Protein AF-A0A1J0VNB6-F1 (afdb_monomer_lite)

pLDDT: mean 74.19, std 15.82, range [36.97, 95.81]

Foldseek 3Di:
DQQVQLVVLVVQLVVLVVCVVVVHPCSVVSNVVSVVSNVVSVSVCLVVQLQVQCVQQVADPPPPDDLVPDDPSNNVSSVVSNVLSRLDDPDDPPPDVPPGDPSSVVVVVVSNCVSPPDPPPDD

Radius of gyration: 18.4 Å; chains: 1; bounding box: 45×52×45 Å

Structure (mmCIF, N/CA/C/O backbone):
data_AF-A0A1J0VNB6-F1
#
_entry.id   AF-A0A1J0VNB6-F1
#
loop_
_atom_site.group_PDB
_atom_site.id
_atom_site.type_symbol
_atom_site.label_atom_id
_atom_site.label_alt_id
_atom_site.label_comp_id
_atom_site.label_asym_id
_atom_site.label_entity_id
_atom_site.label_seq_id
_atom_site.pdbx_PDB_ins_code
_atom_site.Cartn_x
_atom_site.Cartn_y
_atom_site.Cartn_z
_atom_site.occupancy
_atom_site.B_iso_or_equiv
_atom_site.auth_seq_id
_atom_site.auth_comp_id
_atom_site.auth_asym_id
_atom_site.auth_atom_id
_atom_site.pdbx_PDB_model_num
ATOM 1 N N . MET A 1 1 ? 9.203 5.735 3.644 1.00 53.44 1 MET A N 1
ATOM 2 C CA . MET A 1 1 ? 8.553 5.083 4.795 1.00 53.44 1 MET A CA 1
ATOM 3 C C . MET A 1 1 ? 7.029 4.923 4.623 1.00 53.44 1 MET A C 1
ATOM 5 O O . MET A 1 1 ? 6.415 4.225 5.422 1.00 53.44 1 MET A O 1
ATOM 9 N N . HIS A 1 2 ? 6.398 5.471 3.570 1.00 68.81 2 HIS A N 1
ATOM 10 C CA . HIS A 1 2 ? 4.930 5.581 3.492 1.00 68.81 2 HIS A CA 1
ATOM 11 C C . HIS A 1 2 ? 4.139 4.351 3.003 1.00 68.81 2 HIS A C 1
ATOM 13 O O . HIS A 1 2 ? 3.035 4.133 3.491 1.00 68.81 2 HIS A O 1
ATOM 19 N N . LEU A 1 3 ? 4.658 3.501 2.104 1.00 74.31 3 LEU A N 1
ATOM 20 C CA . LEU A 1 3 ? 3.858 2.394 1.535 1.00 74.31 3 LEU A CA 1
ATOM 21 C C . LEU A 1 3 ? 3.496 1.304 2.563 1.00 74.31 3 LEU A C 1
ATOM 23 O O . LEU A 1 3 ? 2.372 0.807 2.588 1.00 74.31 3 LEU A O 1
ATOM 27 N N . ALA A 1 4 ? 4.446 0.926 3.423 1.00 79.25 4 ALA A N 1
ATOM 28 C CA . ALA A 1 4 ? 4.199 -0.055 4.479 1.00 79.25 4 ALA A CA 1
ATOM 29 C C . ALA A 1 4 ? 3.199 0.475 5.518 1.00 79.25 4 ALA A C 1
ATOM 31 O O . ALA A 1 4 ? 2.330 -0.275 5.961 1.00 79.25 4 ALA A O 1
ATOM 32 N N . ALA A 1 5 ? 3.293 1.767 5.850 1.00 80.81 5 ALA A N 1
ATOM 33 C CA . ALA A 1 5 ? 2.361 2.447 6.742 1.00 80.81 5 ALA A CA 1
ATOM 34 C C . ALA A 1 5 ? 0.955 2.538 6.130 1.00 80.81 5 ALA A C 1
ATOM 36 O O . ALA A 1 5 ? -0.009 2.178 6.795 1.00 80.81 5 ALA A O 1
ATOM 37 N N . ALA A 1 6 ? 0.838 2.907 4.850 1.00 83.75 6 ALA A N 1
ATOM 38 C CA . ALA A 1 6 ? -0.434 2.930 4.126 1.00 83.75 6 ALA A CA 1
ATOM 39 C C . ALA A 1 6 ? -1.110 1.550 4.124 1.00 83.75 6 ALA A C 1
ATOM 41 O O . ALA A 1 6 ? -2.262 1.412 4.526 1.00 83.75 6 ALA A O 1
ATOM 42 N N . ARG A 1 7 ? -0.369 0.490 3.775 1.00 84.50 7 ARG A N 1
ATOM 43 C CA . ARG A 1 7 ? -0.901 -0.883 3.817 1.00 84.50 7 ARG A CA 1
ATOM 44 C C . ARG A 1 7 ? -1.284 -1.329 5.228 1.00 84.50 7 ARG A C 1
ATOM 46 O O . ARG A 1 7 ? -2.224 -2.100 5.384 1.00 84.50 7 ARG A O 1
ATOM 53 N N . ALA A 1 8 ? -0.545 -0.898 6.249 1.00 87.56 8 ALA A N 1
ATOM 54 C CA . ALA A 1 8 ? -0.890 -1.181 7.639 1.00 87.56 8 ALA A CA 1
ATOM 55 C C . ALA A 1 8 ? -2.161 -0.442 8.079 1.00 87.56 8 ALA A C 1
ATOM 57 O O . ALA A 1 8 ? -2.977 -1.037 8.775 1.00 87.56 8 ALA A O 1
ATOM 58 N N . ALA A 1 9 ? -2.356 0.802 7.633 1.00 89.06 9 ALA A N 1
ATOM 59 C CA . ALA A 1 9 ? -3.562 1.576 7.906 1.00 89.06 9 ALA A CA 1
ATOM 60 C C . ALA A 1 9 ? -4.809 0.924 7.291 1.00 89.06 9 ALA A C 1
ATOM 62 O O . ALA A 1 9 ? -5.807 0.776 7.988 1.00 89.06 9 ALA A O 1
ATOM 63 N N . VAL A 1 10 ? -4.725 0.434 6.044 1.00 89.19 10 VAL A N 1
ATOM 64 C CA . VAL A 1 10 ? -5.824 -0.326 5.414 1.00 89.19 10 VAL A CA 1
ATOM 65 C C . VAL A 1 10 ? -6.169 -1.573 6.229 1.00 89.19 10 VAL A C 1
ATOM 67 O O . VAL A 1 10 ? -7.326 -1.759 6.587 1.00 89.19 10 VAL A O 1
ATOM 70 N N . ARG A 1 11 ? -5.172 -2.385 6.614 1.00 91.88 11 ARG A N 1
ATOM 71 C CA . ARG A 1 11 ? -5.427 -3.578 7.443 1.00 91.88 11 ARG A CA 1
ATOM 72 C C . ARG A 1 11 ? -6.067 -3.235 8.786 1.00 91.88 11 ARG A C 1
ATOM 74 O O . ARG A 1 11 ? -6.979 -3.929 9.217 1.00 91.88 11 ARG A O 1
ATOM 81 N N . ARG A 1 12 ? -5.607 -2.166 9.443 1.00 92.00 12 ARG A N 1
ATOM 82 C CA . ARG A 1 12 ? -6.175 -1.719 10.721 1.00 92.00 12 ARG A CA 1
ATOM 83 C C . ARG A 1 12 ? -7.631 -1.276 10.561 1.00 92.00 12 ARG A C 1
ATOM 85 O O . ARG A 1 12 ? -8.438 -1.558 11.440 1.00 92.00 12 ARG A O 1
ATOM 92 N N . LEU A 1 13 ? -7.969 -0.627 9.448 1.00 92.88 13 LEU A N 1
ATOM 93 C CA . LEU A 1 13 ? -9.346 -0.252 9.130 1.00 92.88 13 LEU A CA 1
ATOM 94 C C . LEU A 1 13 ? -10.228 -1.486 8.898 1.00 92.88 13 LEU A C 1
ATOM 96 O O . LEU A 1 13 ? -11.335 -1.539 9.431 1.00 92.88 13 LEU A O 1
ATOM 100 N N . ASP A 1 14 ? -9.738 -2.494 8.173 1.00 94.31 14 ASP A N 1
ATOM 101 C CA . ASP A 1 14 ? -10.464 -3.755 7.958 1.00 94.31 14 ASP A CA 1
ATOM 102 C C . ASP A 1 14 ? -10.736 -4.481 9.289 1.00 94.31 14 ASP A C 1
ATOM 104 O O . ASP A 1 14 ? -11.860 -4.910 9.564 1.00 94.31 14 ASP A O 1
ATOM 108 N N . GLU A 1 15 ? -9.723 -4.570 10.157 1.00 93.25 15 GLU A N 1
ATOM 109 C CA . GLU A 1 15 ? -9.836 -5.165 11.494 1.00 93.25 15 GLU A CA 1
ATOM 110 C C . GLU A 1 15 ? -10.831 -4.408 12.384 1.00 93.25 15 GLU A C 1
ATOM 112 O O . GLU A 1 15 ? -11.665 -5.030 13.050 1.00 93.25 15 GLU A O 1
ATOM 117 N N . ALA A 1 16 ? -10.774 -3.073 12.383 1.00 93.88 16 ALA A N 1
ATOM 118 C CA . ALA A 1 16 ? -11.688 -2.233 13.151 1.00 93.88 16 ALA A CA 1
ATOM 119 C C . ALA A 1 16 ? -13.128 -2.320 12.623 1.00 93.88 16 ALA A C 1
ATOM 121 O O . ALA A 1 16 ? -14.074 -2.383 13.406 1.00 93.88 16 ALA A O 1
ATOM 122 N N . THR A 1 17 ? -13.301 -2.422 11.303 1.00 95.12 17 THR A N 1
ATOM 123 C CA . THR A 1 17 ? -14.608 -2.648 10.667 1.00 95.12 17 THR A CA 1
ATOM 124 C C . THR A 1 17 ? -15.217 -3.973 11.123 1.00 95.12 17 THR A C 1
ATOM 126 O O . THR A 1 17 ? -16.392 -4.021 11.488 1.00 95.12 17 THR A O 1
ATOM 129 N N . ALA A 1 18 ? -14.420 -5.047 11.161 1.00 95.12 18 ALA A N 1
ATOM 130 C CA . ALA A 1 18 ? -14.870 -6.341 11.669 1.00 95.12 18 ALA A CA 1
ATOM 131 C C . ALA A 1 18 ? -15.239 -6.272 13.162 1.00 95.12 18 ALA A C 1
ATOM 133 O O . ALA A 1 18 ? -16.286 -6.772 13.565 1.00 95.12 18 ALA A O 1
ATOM 134 N N . ALA A 1 19 ? -14.428 -5.597 13.982 1.00 93.19 19 ALA A N 1
ATOM 135 C CA . ALA A 1 19 ? -14.718 -5.407 15.403 1.00 93.19 19 ALA A CA 1
ATOM 136 C C . ALA A 1 19 ? -16.007 -4.605 15.652 1.00 93.19 19 ALA A C 1
ATOM 138 O O . ALA A 1 19 ? -16.746 -4.910 16.593 1.00 93.19 19 ALA A O 1
ATOM 139 N N . LEU A 1 20 ? -16.287 -3.610 14.805 1.00 94.06 20 LEU A N 1
ATOM 140 C CA . LEU A 1 20 ? -17.507 -2.809 14.859 1.00 94.06 20 LEU A CA 1
ATOM 141 C C . LEU A 1 20 ? -18.734 -3.645 14.479 1.00 94.06 20 LEU A C 1
ATOM 143 O O . LEU A 1 20 ? -19.757 -3.569 15.157 1.00 94.06 20 LEU A O 1
ATOM 147 N N . ALA A 1 21 ? -18.615 -4.488 13.448 1.00 95.25 21 ALA A N 1
ATOM 148 C CA . ALA A 1 21 ? -19.664 -5.429 13.051 1.00 95.25 21 ALA A CA 1
ATOM 149 C C . ALA A 1 21 ? -19.971 -6.465 14.148 1.00 95.25 21 ALA A C 1
ATOM 151 O O . ALA A 1 21 ? -21.132 -6.812 14.360 1.00 95.25 21 ALA A O 1
ATOM 152 N N . ASP A 1 22 ? -18.947 -6.899 14.887 1.00 95.50 22 ASP A N 1
ATOM 153 C CA . ASP A 1 22 ? -19.079 -7.789 16.047 1.00 95.50 22 ASP A CA 1
ATOM 154 C C . ASP A 1 22 ? -19.662 -7.082 17.292 1.00 95.50 22 ASP A C 1
ATOM 156 O O . ASP A 1 22 ? -19.914 -7.731 18.310 1.00 95.50 22 ASP A O 1
ATOM 160 N N . GLY A 1 23 ? -19.847 -5.756 17.256 1.00 93.62 23 GLY A N 1
ATOM 161 C CA . GLY A 1 23 ? -20.346 -4.968 18.384 1.00 93.62 23 GLY A CA 1
ATOM 162 C C . GLY A 1 23 ? -19.379 -4.902 19.570 1.00 93.62 23 GLY A C 1
ATOM 163 O O . GLY A 1 23 ? -19.818 -4.791 20.718 1.00 93.62 23 GLY A O 1
ATOM 164 N N . ARG A 1 24 ? -18.064 -5.009 19.331 1.00 93.88 24 ARG A N 1
ATOM 165 C CA . ARG A 1 24 ? -17.075 -4.963 20.417 1.00 93.88 24 ARG A CA 1
ATOM 166 C C . ARG A 1 24 ? -17.050 -3.572 21.070 1.00 93.88 24 ARG A C 1
ATOM 168 O O . ARG A 1 24 ? -17.065 -2.567 20.359 1.00 93.88 24 ARG A O 1
ATOM 175 N N . PRO A 1 25 ? -16.953 -3.485 22.409 1.00 92.94 25 PRO A N 1
ATOM 176 C CA . PRO A 1 25 ? -16.794 -2.203 23.091 1.00 92.94 25 PRO A CA 1
ATOM 177 C C . PRO A 1 25 ? -15.547 -1.452 22.602 1.00 92.94 25 PRO A C 1
ATOM 179 O O . PRO A 1 25 ? -14.462 -2.029 22.582 1.00 92.94 25 PRO A O 1
ATOM 182 N N . GLY A 1 26 ? -15.704 -0.177 22.231 1.00 92.06 26 GLY A N 1
ATOM 183 C CA . GLY A 1 26 ? -14.618 0.685 21.742 1.00 92.06 26 GLY A CA 1
ATOM 184 C C . GLY A 1 26 ? -14.281 0.542 20.253 1.00 92.06 26 GLY A C 1
ATOM 185 O O . GLY A 1 26 ? -13.416 1.262 19.758 1.00 92.06 26 GLY A O 1
ATOM 186 N N . ALA A 1 27 ? -14.962 -0.349 19.521 1.00 93.06 27 ALA A N 1
ATOM 187 C CA . ALA A 1 27 ? -14.709 -0.554 18.095 1.00 93.06 27 ALA A CA 1
ATOM 188 C C . ALA A 1 27 ? -15.094 0.649 17.216 1.00 93.06 27 ALA A C 1
ATOM 190 O O . ALA A 1 27 ? -14.563 0.810 16.122 1.00 93.06 27 ALA A O 1
ATOM 191 N N . ASP A 1 28 ? -16.007 1.492 17.688 1.00 93.75 28 ASP A N 1
ATOM 192 C CA . ASP A 1 28 ? -16.381 2.761 17.068 1.00 93.75 28 ASP A CA 1
ATOM 193 C C . ASP A 1 28 ? -15.211 3.751 17.054 1.00 93.75 28 ASP A C 1
ATOM 195 O O . ASP A 1 28 ? -14.901 4.325 16.007 1.00 93.75 28 ASP A O 1
ATOM 199 N N . GLN A 1 29 ? -14.515 3.888 18.185 1.00 93.69 29 GLN A N 1
ATOM 200 C CA . GLN A 1 29 ? -13.324 4.728 18.273 1.00 93.69 29 GLN A CA 1
ATOM 201 C C . GLN A 1 29 ? -12.167 4.139 17.459 1.00 93.69 29 GLN A C 1
ATOM 203 O O . GLN A 1 29 ? -11.550 4.858 16.678 1.00 93.69 29 GLN A O 1
ATOM 208 N N . ASP A 1 30 ? -11.918 2.830 17.575 1.00 91.31 30 ASP A N 1
ATOM 209 C CA . ASP A 1 30 ? -10.868 2.155 16.800 1.00 91.31 30 ASP A CA 1
ATOM 210 C C . ASP A 1 30 ? -11.089 2.297 15.285 1.00 91.31 30 ASP A C 1
ATOM 212 O O . ASP A 1 30 ? -10.129 2.489 14.534 1.00 91.31 30 ASP A O 1
ATOM 216 N N . TYR A 1 31 ? -12.345 2.223 14.830 1.00 93.75 31 TYR A N 1
ATOM 217 C CA . TYR A 1 31 ? -12.710 2.440 13.431 1.00 93.75 31 TYR A CA 1
ATOM 218 C C . TYR A 1 31 ? -12.456 3.885 13.002 1.00 93.75 31 TYR A C 1
ATOM 220 O O . TYR A 1 31 ? -11.858 4.100 11.947 1.00 93.75 31 TYR A O 1
ATOM 228 N N . SER A 1 32 ? -12.862 4.865 13.817 1.00 95.81 32 SER A N 1
ATOM 229 C CA . SER A 1 32 ? -12.615 6.283 13.534 1.00 95.81 32 SER A CA 1
ATOM 230 C C . SER A 1 32 ? -11.117 6.574 13.415 1.00 95.81 32 SER A C 1
ATOM 232 O O . SER A 1 32 ? -10.678 7.123 12.407 1.00 95.81 32 SER A O 1
ATOM 234 N N . ASP A 1 33 ? -10.318 6.125 14.384 1.00 94.75 33 ASP A N 1
ATOM 235 C CA . ASP A 1 33 ? -8.870 6.349 14.403 1.00 94.75 33 ASP A CA 1
ATOM 236 C C . ASP A 1 33 ? -8.177 5.679 13.203 1.00 94.75 33 ASP A C 1
ATOM 238 O O . ASP A 1 33 ? -7.254 6.235 12.597 1.00 94.75 33 ASP A O 1
ATOM 242 N N . ALA A 1 34 ? -8.613 4.469 12.836 1.00 92.19 34 ALA A N 1
ATOM 243 C CA . ALA A 1 34 ? -8.084 3.758 11.677 1.00 92.19 34 ALA A CA 1
ATOM 244 C C . ALA A 1 34 ? -8.458 4.444 10.355 1.00 92.19 34 ALA A C 1
ATOM 246 O O . ALA A 1 34 ? -7.631 4.504 9.439 1.00 92.19 34 ALA A O 1
ATOM 247 N N . LEU A 1 35 ? -9.680 4.974 10.259 1.00 92.00 35 LEU A N 1
ATOM 248 C CA . LEU A 1 35 ? -10.158 5.701 9.090 1.00 92.00 35 LEU A CA 1
ATOM 249 C C . LEU A 1 35 ? -9.380 7.006 8.898 1.00 92.00 35 LEU A C 1
ATOM 251 O O . LEU A 1 35 ? -8.912 7.269 7.789 1.00 92.00 35 LEU A O 1
ATOM 255 N N . ASP A 1 36 ? -9.184 7.775 9.968 1.00 92.69 36 ASP A N 1
ATOM 256 C CA . ASP A 1 36 ? -8.423 9.028 9.942 1.00 92.69 36 ASP A CA 1
ATOM 257 C C . ASP A 1 36 ? -6.972 8.787 9.509 1.00 92.69 36 ASP A C 1
ATOM 259 O O . ASP A 1 36 ? -6.436 9.501 8.657 1.00 92.69 36 ASP A O 1
ATOM 263 N N . LEU A 1 37 ? -6.342 7.726 10.022 1.00 87.88 37 LEU A N 1
ATOM 264 C CA . LEU A 1 37 ? -4.991 7.343 9.615 1.00 87.88 37 LEU A CA 1
ATOM 265 C C . LEU A 1 37 ? -4.925 6.918 8.138 1.00 87.88 37 LEU A C 1
ATOM 267 O O . LEU A 1 37 ? -3.973 7.270 7.438 1.00 87.88 37 LEU A O 1
ATOM 271 N N . ALA A 1 38 ? -5.914 6.162 7.652 1.00 87.94 38 ALA A N 1
ATOM 272 C CA . ALA A 1 38 ? -5.973 5.746 6.253 1.00 87.94 38 ALA A CA 1
ATOM 273 C C . ALA A 1 38 ? -6.158 6.944 5.303 1.00 87.94 38 ALA A C 1
ATOM 275 O O . ALA A 1 38 ? -5.523 6.974 4.245 1.00 87.94 38 ALA A O 1
ATOM 276 N N . GLN A 1 39 ? -6.950 7.948 5.702 1.00 86.94 39 GLN A N 1
ATOM 277 C CA . GLN A 1 39 ? -7.096 9.218 4.978 1.00 86.94 39 GLN A CA 1
ATOM 278 C C . GLN A 1 39 ? -5.805 10.024 4.967 1.00 86.94 39 GLN A C 1
ATOM 280 O O . GLN A 1 39 ? -5.346 10.414 3.898 1.00 86.94 39 GLN A O 1
ATOM 285 N N . LEU A 1 40 ? -5.174 10.213 6.127 1.00 86.44 40 LEU A N 1
ATOM 286 C CA . LEU A 1 40 ? -3.928 10.974 6.237 1.00 86.44 40 LEU A CA 1
ATOM 287 C C . LEU A 1 40 ? -2.808 10.417 5.341 1.00 86.44 40 LEU A C 1
ATOM 289 O O . LEU A 1 40 ? -1.948 11.163 4.880 1.00 86.44 40 LEU A O 1
ATOM 293 N N . LEU A 1 41 ? -2.796 9.103 5.113 1.00 84.25 41 LEU A N 1
ATOM 294 C CA . LEU A 1 41 ? -1.775 8.422 4.316 1.00 84.25 41 LEU A CA 1
ATOM 295 C C . LEU A 1 41 ? -2.147 8.245 2.834 1.00 84.25 41 LEU A C 1
ATOM 297 O O . LEU A 1 41 ? -1.354 7.652 2.088 1.00 84.25 41 LEU A O 1
ATOM 301 N N . ASP A 1 42 ? -3.332 8.703 2.412 1.00 84.75 42 ASP A N 1
ATOM 302 C CA . ASP A 1 42 ? -3.932 8.379 1.111 1.00 84.75 42 ASP A CA 1
ATOM 303 C C . ASP A 1 42 ? -3.792 6.878 0.808 1.00 84.75 42 ASP A C 1
ATOM 305 O O . ASP A 1 42 ? -3.255 6.447 -0.225 1.00 84.75 42 ASP A O 1
ATOM 309 N N . ALA A 1 43 ? -4.179 6.058 1.788 1.00 84.44 43 ALA A N 1
ATOM 310 C CA . ALA A 1 43 ? -3.772 4.663 1.838 1.00 84.44 43 ALA A CA 1
ATOM 311 C C . ALA A 1 43 ? -4.346 3.836 0.675 1.00 84.44 43 ALA A C 1
ATOM 313 O O . ALA A 1 43 ? -3.661 2.957 0.150 1.00 84.44 43 ALA A O 1
ATOM 314 N N . TRP A 1 44 ? -5.551 4.178 0.210 1.00 80.75 44 TRP A N 1
ATOM 315 C CA . TRP A 1 44 ? -6.204 3.544 -0.943 1.00 80.75 44 TRP A CA 1
ATOM 316 C C . TRP A 1 44 ? -5.504 3.834 -2.277 1.00 80.75 44 TRP A C 1
ATOM 318 O O . TRP A 1 44 ? -5.585 3.025 -3.198 1.00 80.75 44 TRP A O 1
ATOM 328 N N . ASP A 1 45 ? -4.779 4.952 -2.385 1.00 82.06 45 ASP A N 1
ATOM 329 C CA . ASP A 1 45 ? -4.041 5.313 -3.601 1.00 82.06 45 ASP A CA 1
ATOM 330 C C . ASP A 1 45 ? -2.604 4.765 -3.595 1.00 82.06 45 ASP A C 1
ATOM 332 O O . ASP A 1 45 ? -1.871 4.862 -4.578 1.00 82.06 45 ASP A O 1
ATOM 336 N N . ALA A 1 46 ? -2.152 4.178 -2.483 1.00 79.00 46 ALA A N 1
ATOM 337 C CA . ALA A 1 46 ? -0.778 3.705 -2.338 1.00 79.00 46 ALA A CA 1
ATOM 338 C C . ALA A 1 46 ? -0.410 2.623 -3.367 1.00 79.00 46 ALA A C 1
ATOM 340 O O . ALA A 1 46 ? 0.646 2.706 -3.994 1.00 79.00 46 ALA A O 1
ATOM 341 N N . ASP A 1 47 ? -1.285 1.642 -3.595 1.00 77.19 47 ASP A N 1
ATOM 342 C CA . ASP A 1 47 ? -1.025 0.594 -4.587 1.00 77.19 47 ASP A CA 1
ATOM 343 C C . ASP A 1 47 ? -1.104 1.116 -6.025 1.00 77.19 47 ASP A C 1
ATOM 345 O O . ASP A 1 47 ? -0.259 0.748 -6.842 1.00 77.19 47 ASP A O 1
ATOM 349 N N . ARG A 1 48 ? -2.029 2.041 -6.310 1.00 80.25 48 ARG A N 1
ATOM 350 C CA . ARG A 1 48 ? -2.134 2.697 -7.618 1.00 80.25 48 ARG A CA 1
ATOM 351 C C . ARG A 1 48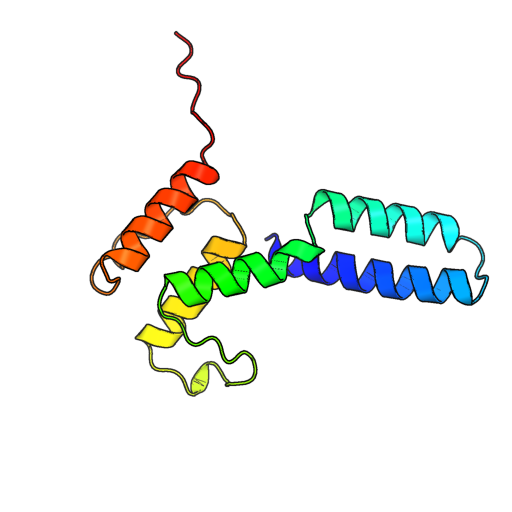 ? -0.884 3.518 -7.940 1.00 80.25 48 ARG A C 1
ATOM 353 O O . ARG A 1 48 ? -0.391 3.466 -9.065 1.00 80.25 48 ARG A O 1
ATOM 360 N N . ARG A 1 49 ? -0.325 4.236 -6.960 1.00 78.75 49 ARG A N 1
ATOM 361 C CA . ARG A 1 49 ? 0.951 4.962 -7.105 1.00 78.75 49 ARG A CA 1
ATOM 362 C C . ARG A 1 49 ? 2.106 4.027 -7.459 1.00 78.75 49 ARG A C 1
ATOM 364 O O . ARG A 1 49 ? 2.941 4.390 -8.285 1.00 78.75 49 ARG A O 1
ATOM 371 N N . VAL A 1 50 ? 2.141 2.833 -6.863 1.00 79.00 50 VAL A N 1
ATOM 372 C CA . VAL A 1 50 ? 3.134 1.799 -7.193 1.00 79.00 50 VAL A CA 1
ATOM 373 C C . VAL A 1 50 ? 2.955 1.311 -8.626 1.00 79.00 50 VAL A C 1
ATOM 375 O O . VAL A 1 50 ? 3.942 1.250 -9.352 1.00 79.00 50 VAL A O 1
ATOM 378 N N . ASP A 1 51 ? 1.728 1.023 -9.059 1.00 80.19 51 ASP A N 1
ATOM 379 C CA . ASP A 1 51 ? 1.472 0.544 -10.424 1.00 80.19 51 ASP A CA 1
ATOM 380 C C . ASP A 1 51 ? 1.855 1.583 -11.480 1.00 80.19 51 ASP A C 1
ATOM 382 O O . ASP A 1 51 ? 2.544 1.252 -12.443 1.00 80.19 51 ASP A O 1
ATOM 386 N N . ILE A 1 52 ? 1.503 2.853 -11.259 1.00 81.69 52 ILE A N 1
ATOM 387 C CA . ILE A 1 52 ? 1.900 3.959 -12.141 1.00 81.69 52 ILE A CA 1
ATOM 388 C C . ILE A 1 52 ? 3.430 4.070 -12.216 1.00 81.69 52 ILE A C 1
ATOM 390 O O . ILE A 1 52 ? 3.981 4.262 -13.297 1.00 81.69 52 ILE A O 1
ATOM 394 N N . ALA A 1 53 ? 4.133 3.939 -11.087 1.00 79.31 53 ALA A N 1
ATOM 395 C CA . ALA A 1 53 ? 5.591 4.018 -11.061 1.00 79.31 53 ALA A CA 1
ATOM 396 C C . ALA A 1 53 ? 6.268 2.802 -11.721 1.00 79.31 53 ALA A C 1
ATOM 398 O O . ALA A 1 53 ? 7.316 2.954 -12.346 1.00 79.31 53 ALA A O 1
ATOM 399 N N . LEU A 1 54 ? 5.689 1.604 -11.594 1.00 80.88 54 LEU A N 1
ATOM 400 C CA . LEU A 1 54 ? 6.186 0.397 -12.258 1.00 80.88 54 LEU A CA 1
ATOM 401 C C . LEU A 1 54 ? 6.027 0.504 -13.777 1.00 80.88 54 LEU A C 1
ATOM 403 O O . LEU A 1 54 ? 6.992 0.253 -14.499 1.00 80.88 54 LEU A O 1
ATOM 407 N N . ASP A 1 55 ? 4.847 0.918 -14.242 1.00 79.88 55 ASP A N 1
ATOM 408 C CA . ASP A 1 55 ? 4.552 1.108 -15.665 1.00 79.88 55 ASP A CA 1
ATOM 409 C C . ASP A 1 55 ? 5.465 2.177 -16.281 1.00 79.88 55 ASP A C 1
ATOM 411 O O . ASP A 1 55 ? 6.158 1.927 -17.268 1.00 79.88 55 ASP A O 1
ATOM 415 N N . ALA A 1 56 ? 5.587 3.332 -15.622 1.00 76.56 56 ALA A N 1
ATOM 416 C CA . ALA A 1 56 ? 6.406 4.434 -16.113 1.00 76.56 56 ALA A CA 1
ATOM 417 C C . ALA A 1 56 ? 7.912 4.125 -16.178 1.00 76.56 56 ALA A C 1
ATOM 419 O O . ALA A 1 56 ? 8.631 4.729 -16.972 1.00 76.56 56 ALA A O 1
ATOM 420 N N . LEU A 1 57 ? 8.407 3.193 -15.358 1.00 76.62 57 LEU A N 1
ATOM 421 C CA . LEU A 1 57 ? 9.801 2.741 -15.397 1.00 76.62 57 LEU A CA 1
ATOM 422 C C . LEU A 1 57 ? 10.018 1.516 -16.299 1.00 76.62 57 LEU A C 1
ATOM 424 O O . LEU A 1 57 ? 11.134 0.982 -16.346 1.00 76.62 57 LEU A O 1
ATOM 428 N N . GLY A 1 58 ? 8.972 1.025 -16.974 1.00 75.75 58 GLY A N 1
ATOM 429 C CA . GLY A 1 58 ? 9.021 -0.225 -17.733 1.00 75.75 58 GLY A CA 1
ATOM 430 C C . GLY A 1 58 ? 9.494 -1.391 -16.862 1.00 75.75 58 GLY A C 1
ATOM 431 O O . GLY A 1 58 ? 10.337 -2.195 -17.282 1.00 75.75 58 GLY A O 1
ATOM 432 N N . ALA A 1 59 ? 9.061 -1.406 -15.601 1.00 77.25 59 ALA A N 1
ATOM 433 C CA . ALA A 1 59 ? 9.354 -2.452 -14.639 1.00 77.25 59 ALA A CA 1
ATOM 434 C C . ALA A 1 59 ? 8.373 -3.619 -14.808 1.00 77.25 59 ALA A C 1
ATOM 436 O O . ALA A 1 59 ? 7.320 -3.504 -15.431 1.00 77.25 59 ALA A O 1
ATOM 437 N N . VAL A 1 60 ? 8.721 -4.773 -14.241 1.00 75.19 60 VAL A N 1
ATOM 438 C CA . VAL A 1 60 ? 7.800 -5.912 -14.213 1.00 75.19 60 VAL A CA 1
ATOM 439 C C . VAL A 1 60 ? 6.649 -5.588 -13.261 1.00 75.19 60 VAL A C 1
ATOM 441 O O . VAL A 1 60 ? 6.887 -5.266 -12.100 1.00 75.19 60 VAL A O 1
ATOM 444 N N . THR A 1 61 ? 5.420 -5.678 -13.764 1.00 71.19 61 THR A N 1
ATOM 445 C CA . THR A 1 61 ? 4.174 -5.422 -13.021 1.00 71.19 61 THR A CA 1
ATOM 446 C C . THR A 1 61 ? 3.617 -6.667 -12.329 1.00 71.19 61 THR A C 1
ATOM 448 O O . THR A 1 61 ? 2.727 -6.558 -11.490 1.00 71.19 61 THR A O 1
ATOM 451 N N . ASP A 1 62 ? 4.158 -7.848 -12.643 1.00 75.50 62 ASP A N 1
ATOM 452 C CA . ASP A 1 62 ? 3.832 -9.106 -11.969 1.00 75.50 62 ASP A CA 1
ATOM 453 C C . ASP A 1 62 ? 4.358 -9.090 -10.524 1.00 75.50 62 ASP A C 1
ATOM 455 O O . ASP A 1 62 ? 5.568 -9.175 -10.283 1.00 75.50 62 ASP A O 1
ATOM 459 N N . ARG A 1 63 ? 3.429 -8.944 -9.570 1.00 69.62 63 ARG A N 1
ATOM 460 C CA . ARG A 1 63 ? 3.708 -8.831 -8.131 1.00 69.62 63 ARG A CA 1
ATOM 461 C C . ARG A 1 63 ? 3.984 -10.182 -7.460 1.00 69.62 63 ARG A C 1
ATOM 463 O O . ARG A 1 63 ? 4.600 -10.191 -6.395 1.00 69.62 63 ARG A O 1
ATOM 470 N N . ASP A 1 64 ? 3.578 -11.292 -8.077 1.00 72.88 64 ASP A N 1
ATOM 471 C CA . ASP A 1 64 ? 3.760 -12.647 -7.537 1.00 72.88 64 ASP A CA 1
ATOM 472 C C . ASP A 1 64 ? 5.093 -13.264 -7.973 1.00 72.88 64 ASP A C 1
ATOM 474 O O . ASP A 1 64 ? 5.585 -14.233 -7.384 1.00 72.88 64 ASP A O 1
ATOM 478 N N . ARG A 1 65 ? 5.729 -12.679 -8.993 1.00 72.62 65 ARG A N 1
ATOM 479 C CA . ARG A 1 65 ? 7.028 -13.127 -9.477 1.00 72.62 65 ARG A CA 1
ATOM 480 C C . ARG A 1 65 ? 8.139 -12.821 -8.461 1.00 72.62 65 ARG A C 1
ATOM 482 O O . ARG A 1 65 ? 8.399 -11.654 -8.154 1.00 72.62 65 ARG A O 1
ATOM 489 N N . PRO A 1 66 ? 8.900 -13.832 -7.997 1.00 74.31 66 PRO A N 1
ATOM 490 C CA . PRO A 1 66 ? 9.983 -13.597 -7.053 1.00 74.31 66 PRO A CA 1
ATOM 491 C C . PRO A 1 66 ? 11.053 -12.691 -7.665 1.00 74.31 66 PRO A C 1
ATOM 493 O O . PRO A 1 66 ? 11.543 -12.957 -8.767 1.00 74.31 66 PRO A O 1
ATOM 496 N N . LEU A 1 67 ? 11.488 -11.671 -6.917 1.00 69.44 67 LEU A N 1
ATOM 497 C CA . LEU A 1 67 ? 12.543 -10.743 -7.350 1.00 69.4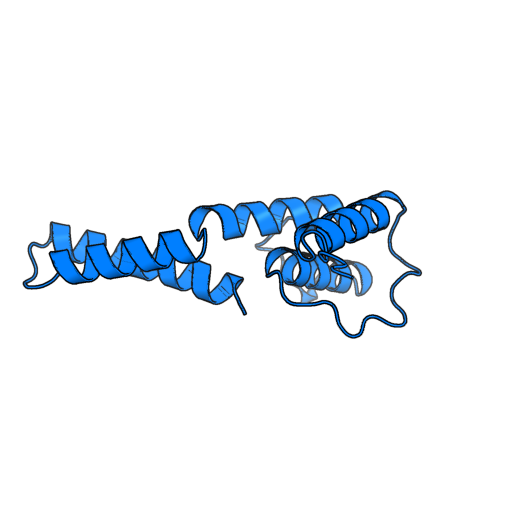4 67 LEU A CA 1
ATOM 498 C C . LEU A 1 67 ? 13.832 -11.470 -7.758 1.00 69.44 67 LEU A C 1
ATOM 500 O O . LEU A 1 67 ? 14.545 -11.010 -8.644 1.00 69.44 67 LEU A O 1
ATOM 504 N N . SER A 1 68 ? 14.130 -12.620 -7.148 1.00 72.25 68 SER A N 1
ATOM 505 C CA . SER A 1 68 ? 15.281 -13.469 -7.482 1.00 72.25 68 SER A CA 1
ATOM 506 C C . SER A 1 68 ? 15.268 -14.000 -8.922 1.00 72.25 68 SER A C 1
ATOM 508 O O . SER A 1 68 ? 16.326 -14.346 -9.439 1.00 72.25 68 SER A O 1
ATOM 510 N N . THR A 1 69 ? 14.106 -14.027 -9.581 1.00 75.25 69 THR A N 1
ATOM 511 C CA . THR A 1 69 ? 13.930 -14.481 -10.974 1.00 75.25 69 THR A CA 1
ATOM 512 C C . THR A 1 69 ? 14.016 -13.350 -12.006 1.00 75.25 69 THR A C 1
ATOM 514 O O . THR A 1 69 ? 13.846 -13.591 -13.205 1.00 75.25 69 THR A O 1
ATOM 517 N N . LEU A 1 70 ? 14.233 -12.111 -11.552 1.00 75.19 70 LEU A N 1
ATOM 518 C CA . LEU A 1 70 ? 14.339 -10.919 -12.389 1.00 75.19 70 LEU A CA 1
ATOM 519 C C . LEU A 1 70 ? 15.803 -10.579 -12.688 1.00 75.19 70 LEU A C 1
ATOM 521 O O . LEU A 1 70 ? 16.697 -10.763 -11.853 1.00 75.19 70 LEU A O 1
ATOM 525 N N . SER A 1 71 ? 16.051 -10.012 -13.871 1.00 78.69 71 SER A N 1
ATOM 526 C CA . SER A 1 71 ? 17.377 -9.492 -14.211 1.00 78.69 71 SER A CA 1
ATOM 527 C C . SER A 1 71 ? 17.793 -8.381 -13.238 1.00 78.69 71 SER A C 1
ATOM 529 O O . SER A 1 71 ? 16.963 -7.765 -12.565 1.00 78.69 71 SER A O 1
ATOM 531 N N . VAL A 1 72 ? 19.095 -8.104 -13.137 1.00 74.31 72 VAL A N 1
ATOM 532 C CA . VAL A 1 72 ? 19.606 -7.016 -12.280 1.00 74.31 72 VAL A CA 1
ATOM 533 C C . VAL A 1 72 ? 18.946 -5.674 -12.640 1.00 74.31 72 VAL A C 1
ATOM 535 O O . VAL A 1 72 ? 18.506 -4.958 -11.744 1.00 74.31 72 VAL A O 1
ATOM 538 N N . GLY A 1 73 ? 18.774 -5.384 -13.936 1.00 72.50 73 GLY A N 1
ATOM 539 C CA . GLY A 1 73 ? 18.095 -4.172 -14.408 1.00 72.50 73 GLY A CA 1
ATOM 540 C C . GLY A 1 73 ? 16.602 -4.125 -14.062 1.00 72.50 73 GLY A C 1
ATOM 541 O O . GLY A 1 73 ? 16.094 -3.079 -13.669 1.00 72.50 73 GLY A O 1
ATOM 542 N N . GLN A 1 74 ? 15.896 -5.258 -14.127 1.00 76.44 74 GLN A N 1
ATOM 543 C CA . GLN A 1 74 ? 14.483 -5.338 -13.735 1.00 76.44 74 GLN A CA 1
ATOM 544 C C . GLN A 1 74 ? 14.295 -5.157 -12.225 1.00 76.44 74 GLN A C 1
ATOM 546 O O . GLN A 1 74 ? 13.427 -4.397 -11.805 1.00 76.44 74 GLN A O 1
ATOM 551 N N . ARG A 1 75 ? 15.143 -5.791 -11.402 1.00 77.06 75 ARG A N 1
ATOM 552 C CA . ARG A 1 75 ? 15.141 -5.585 -9.943 1.00 77.06 75 ARG A CA 1
ATOM 553 C C . ARG A 1 75 ? 15.404 -4.129 -9.578 1.00 77.06 75 ARG A C 1
ATOM 555 O O . ARG A 1 75 ? 14.764 -3.605 -8.670 1.00 77.06 75 ARG A O 1
ATOM 562 N N . TYR A 1 76 ? 16.327 -3.484 -10.290 1.00 77.12 76 TYR A N 1
ATOM 563 C CA . TYR A 1 76 ? 16.634 -2.074 -10.093 1.00 77.12 76 TYR A CA 1
ATOM 564 C C . TYR A 1 76 ? 15.420 -1.181 -10.393 1.00 77.12 76 TYR A C 1
ATOM 566 O O . TYR A 1 76 ? 15.032 -0.380 -9.544 1.00 77.12 76 TYR A O 1
ATOM 574 N N . ARG A 1 77 ? 14.757 -1.383 -11.540 1.00 78.62 77 ARG A N 1
ATOM 575 C CA . ARG A 1 77 ? 13.545 -0.637 -11.925 1.00 78.62 77 ARG A CA 1
ATOM 576 C C . ARG A 1 77 ? 12.393 -0.830 -10.937 1.00 78.62 77 ARG A C 1
ATOM 578 O O . ARG A 1 77 ? 11.770 0.149 -10.549 1.00 78.62 77 ARG A O 1
ATOM 585 N N . VAL A 1 78 ? 12.158 -2.056 -10.461 1.00 78.38 78 VAL A N 1
ATOM 586 C CA . VAL A 1 78 ? 11.141 -2.329 -9.426 1.00 78.38 78 VAL A CA 1
ATOM 587 C C . VAL A 1 78 ? 11.469 -1.594 -8.124 1.00 78.38 78 VAL A C 1
ATOM 589 O O . VAL A 1 78 ? 10.594 -0.975 -7.522 1.00 78.38 78 VAL A O 1
ATOM 592 N N . ARG A 1 79 ? 12.736 -1.605 -7.689 1.00 75.94 79 ARG A N 1
ATOM 593 C CA . ARG A 1 79 ? 13.153 -0.893 -6.473 1.00 75.94 79 ARG A CA 1
ATOM 594 C C . ARG A 1 79 ? 12.971 0.619 -6.612 1.00 75.94 79 ARG A C 1
ATOM 596 O O . ARG A 1 79 ? 12.499 1.254 -5.673 1.00 75.94 79 ARG A O 1
ATOM 603 N N . LEU A 1 80 ? 13.298 1.174 -7.778 1.00 74.75 80 LEU A N 1
ATOM 604 C CA 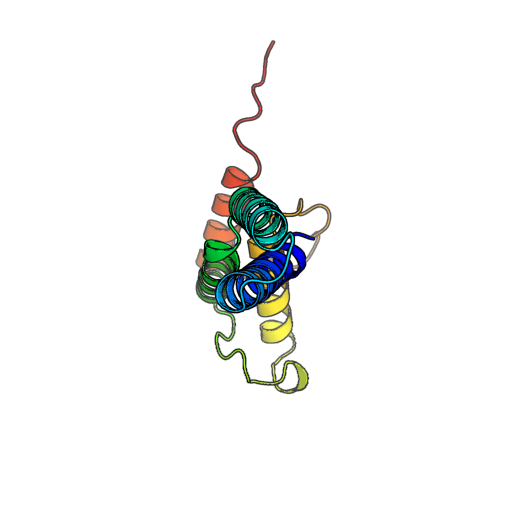. LEU A 1 80 ? 13.105 2.590 -8.082 1.00 74.75 80 LEU A CA 1
ATOM 605 C C . LEU A 1 80 ? 11.615 2.964 -8.124 1.00 74.75 80 LEU A C 1
ATOM 607 O O . LEU A 1 80 ? 11.241 3.989 -7.564 1.00 74.75 80 LEU A O 1
ATOM 611 N N . ALA A 1 81 ? 10.756 2.112 -8.691 1.00 77.56 81 ALA A N 1
ATOM 612 C CA . ALA A 1 81 ? 9.307 2.321 -8.709 1.00 77.56 81 ALA A CA 1
ATOM 613 C C . ALA A 1 81 ? 8.722 2.391 -7.295 1.00 77.56 81 ALA A C 1
ATOM 615 O O . ALA A 1 81 ? 7.948 3.291 -6.978 1.00 77.56 81 ALA A O 1
ATOM 616 N N . VAL A 1 82 ? 9.135 1.467 -6.423 1.00 74.69 82 VAL A N 1
ATOM 617 C CA . VAL A 1 82 ? 8.695 1.438 -5.022 1.00 74.69 82 VAL A CA 1
ATOM 618 C C . VAL A 1 82 ? 9.177 2.676 -4.264 1.00 74.69 82 VAL A C 1
ATOM 620 O O . VAL A 1 82 ? 8.412 3.234 -3.482 1.00 74.69 82 VAL A O 1
ATOM 623 N N . LEU A 1 83 ? 10.407 3.138 -4.514 1.00 73.94 83 LEU A N 1
ATOM 624 C CA . LEU A 1 83 ? 10.917 4.386 -3.937 1.00 73.94 83 LEU A CA 1
ATOM 625 C C . LEU A 1 83 ? 10.119 5.602 -4.431 1.00 73.94 83 LEU A C 1
ATOM 627 O O . LEU A 1 83 ? 9.713 6.430 -3.621 1.00 73.94 83 LEU A O 1
ATOM 631 N N . LEU A 1 84 ? 9.817 5.679 -5.734 1.00 71.25 84 LEU A N 1
ATOM 632 C CA . LEU A 1 84 ? 9.060 6.795 -6.319 1.00 71.25 84 LEU A CA 1
ATOM 633 C C . LEU A 1 84 ? 7.625 6.845 -5.803 1.00 71.25 84 LEU A C 1
ATOM 635 O O . LEU A 1 84 ? 7.084 7.924 -5.569 1.00 71.25 84 LEU A O 1
ATOM 639 N N . ALA A 1 85 ? 7.016 5.680 -5.605 1.00 72.12 85 ALA A N 1
ATOM 640 C CA . ALA A 1 85 ? 5.689 5.566 -5.023 1.00 72.12 85 ALA A CA 1
ATOM 641 C C . ALA A 1 85 ? 5.670 5.886 -3.518 1.00 72.12 85 ALA A C 1
ATOM 643 O O . ALA A 1 85 ? 4.647 6.345 -3.012 1.00 72.12 85 ALA A O 1
ATOM 644 N N . ALA A 1 86 ? 6.783 5.664 -2.808 1.00 67.12 86 ALA A N 1
ATOM 645 C CA . ALA A 1 86 ? 6.912 5.954 -1.380 1.00 67.12 86 ALA A CA 1
ATOM 646 C C . ALA A 1 86 ? 7.119 7.446 -1.065 1.00 67.12 86 ALA A C 1
ATOM 648 O O . ALA A 1 86 ? 6.883 7.835 0.077 1.00 67.12 86 ALA A O 1
ATOM 649 N N . GLY A 1 87 ? 7.506 8.261 -2.052 1.00 60.81 87 GLY A N 1
ATOM 650 C CA . GLY A 1 87 ? 7.536 9.723 -1.948 1.00 60.81 87 GLY A CA 1
ATOM 651 C C . GLY A 1 87 ? 8.661 10.319 -1.094 1.00 60.81 87 GLY A C 1
ATOM 652 O O . GLY A 1 87 ? 8.623 11.518 -0.850 1.00 60.81 87 GLY A O 1
ATOM 653 N N . ASP A 1 88 ? 9.640 9.529 -0.640 1.00 53.03 88 ASP A N 1
ATOM 654 C CA . ASP A 1 88 ? 10.774 10.058 0.131 1.00 53.03 88 ASP A CA 1
ATOM 655 C C . ASP A 1 88 ? 11.819 10.708 -0.789 1.00 53.03 88 ASP A C 1
ATOM 657 O O . ASP A 1 88 ? 12.090 10.213 -1.888 1.00 53.03 88 ASP A O 1
ATOM 661 N N . ASP A 1 89 ? 12.413 11.805 -0.311 1.00 48.44 89 ASP A N 1
ATOM 662 C CA . ASP A 1 89 ? 13.420 12.601 -1.008 1.00 48.44 89 ASP A CA 1
ATOM 663 C C . ASP A 1 89 ? 14.550 11.740 -1.583 1.00 48.44 89 ASP A C 1
ATOM 665 O O . ASP A 1 89 ? 15.319 11.083 -0.877 1.00 48.44 89 ASP A O 1
ATOM 669 N N . PHE A 1 90 ? 14.663 11.795 -2.908 1.00 49.81 90 PHE A N 1
ATOM 670 C CA . PHE A 1 90 ? 15.730 11.197 -3.698 1.00 49.81 90 PHE A CA 1
ATOM 671 C C . PHE A 1 90 ? 17.033 11.981 -3.511 1.00 49.81 90 PHE A C 1
ATOM 673 O O . PHE A 1 90 ? 17.514 12.647 -4.425 1.00 49.81 90 PHE A O 1
ATOM 680 N N . LEU A 1 91 ? 17.617 11.915 -2.317 1.00 42.56 91 LEU A N 1
ATOM 681 C CA . LEU A 1 91 ? 18.991 12.338 -2.084 1.00 42.56 91 LEU A CA 1
ATOM 682 C C . LEU A 1 91 ? 19.891 11.099 -2.224 1.00 42.56 91 LEU A C 1
ATOM 684 O O . LEU A 1 91 ? 19.741 10.137 -1.480 1.00 42.56 91 LEU A O 1
ATOM 688 N N . LEU A 1 92 ? 20.825 11.146 -3.177 1.00 43.34 92 LEU A N 1
ATOM 689 C CA . LEU A 1 92 ? 21.738 10.080 -3.626 1.00 43.34 92 LEU A CA 1
ATOM 690 C C . LEU A 1 92 ? 21.163 9.045 -4.607 1.00 43.34 92 LEU A C 1
ATOM 692 O O . LEU A 1 92 ? 21.001 7.865 -4.302 1.00 43.34 92 LEU A O 1
ATOM 696 N N . LEU A 1 93 ? 21.018 9.470 -5.860 1.00 44.97 93 LEU A N 1
ATOM 697 C CA . LEU A 1 93 ? 21.278 8.605 -7.010 1.00 44.97 93 LEU A CA 1
ATOM 698 C C . LEU A 1 93 ? 22.250 9.328 -7.953 1.00 44.97 93 LEU A C 1
ATOM 700 O O . LEU A 1 93 ? 21.878 9.708 -9.057 1.00 44.97 93 LEU A O 1
ATOM 704 N N . ASP A 1 94 ? 23.489 9.538 -7.503 1.00 43.88 94 ASP A N 1
ATOM 705 C CA . ASP A 1 94 ? 24.592 9.744 -8.445 1.00 43.88 94 ASP A CA 1
ATOM 706 C C . ASP A 1 94 ? 24.911 8.357 -9.034 1.00 43.88 94 ASP A C 1
ATOM 708 O O . ASP A 1 94 ? 25.184 7.417 -8.287 1.00 43.88 94 ASP A O 1
ATOM 712 N N . GLU A 1 95 ? 24.794 8.222 -10.358 1.00 42.28 95 GLU A N 1
ATOM 713 C CA . GLU A 1 95 ? 25.093 7.028 -11.178 1.00 42.28 95 GLU A CA 1
ATOM 714 C C . GLU A 1 95 ? 24.050 5.878 -11.262 1.00 42.28 95 GLU A C 1
ATOM 716 O O . GLU A 1 95 ? 24.378 4.709 -11.036 1.00 42.28 95 GLU A O 1
ATOM 721 N N . PRO A 1 96 ? 22.794 6.140 -11.689 1.00 46.62 96 PRO A N 1
ATOM 722 C CA . PRO A 1 96 ? 22.026 5.096 -12.395 1.00 46.62 96 PRO A CA 1
ATOM 723 C C . PRO A 1 96 ? 21.344 5.561 -13.693 1.00 46.62 96 PRO A C 1
ATOM 725 O O . PRO A 1 96 ? 20.615 4.797 -14.333 1.00 46.62 96 PRO A O 1
ATOM 728 N N .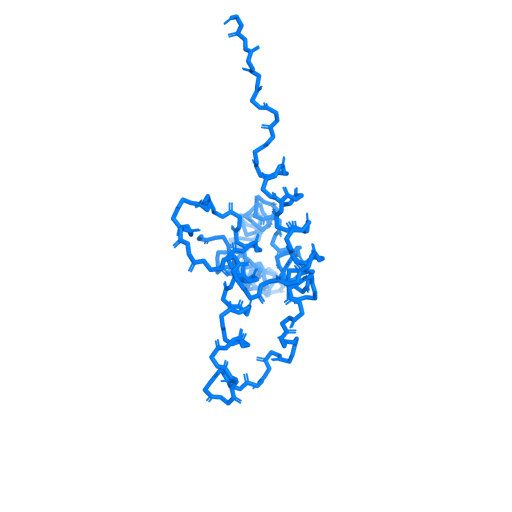 THR A 1 97 ? 21.570 6.807 -14.104 1.00 50.41 97 THR A N 1
ATOM 729 C CA . THR A 1 97 ? 20.922 7.474 -15.246 1.00 50.41 97 THR A CA 1
ATOM 730 C C . THR A 1 97 ? 21.176 6.785 -16.593 1.00 50.41 97 THR A C 1
ATOM 732 O O . THR A 1 97 ? 20.475 7.063 -17.560 1.00 50.41 97 THR A O 1
ATOM 735 N N . ASN A 1 98 ? 22.134 5.855 -16.671 1.00 49.50 98 ASN A N 1
ATOM 736 C CA . ASN A 1 98 ? 22.599 5.255 -17.924 1.00 49.50 98 ASN A CA 1
ATOM 737 C C . ASN A 1 98 ? 21.708 4.111 -18.472 1.00 49.50 98 ASN A C 1
ATOM 739 O O . ASN A 1 98 ? 21.968 3.583 -19.552 1.00 49.50 98 ASN A O 1
ATOM 743 N N . HIS A 1 99 ? 20.662 3.692 -17.742 1.00 54.97 99 HIS A N 1
ATOM 744 C CA . HIS A 1 99 ? 19.784 2.569 -18.140 1.00 54.97 99 HIS A CA 1
ATOM 745 C C . HIS A 1 99 ? 18.277 2.874 -18.098 1.00 54.97 99 HIS A C 1
ATOM 747 O O . HIS A 1 99 ? 17.449 1.963 -18.256 1.00 54.97 99 HIS A O 1
ATOM 753 N N . LEU A 1 100 ? 17.920 4.140 -17.877 1.00 55.72 100 LEU A N 1
ATOM 754 C CA . LEU A 1 100 ? 16.547 4.620 -17.977 1.00 55.72 100 LEU A CA 1
ATOM 755 C C . LEU A 1 100 ? 16.314 5.147 -19.392 1.00 55.72 100 LEU A C 1
ATOM 757 O O . LEU A 1 100 ? 17.130 5.890 -19.936 1.00 55.72 100 LEU A O 1
ATOM 761 N N . ASP A 1 101 ? 15.215 4.723 -20.003 1.00 65.12 101 ASP A N 1
ATOM 762 C CA . ASP A 1 101 ? 14.775 5.307 -21.262 1.00 65.12 101 ASP A CA 1
ATOM 763 C C . ASP A 1 101 ? 14.254 6.737 -21.034 1.00 65.12 101 ASP A C 1
ATOM 765 O O . ASP A 1 101 ? 14.056 7.206 -19.908 1.00 65.12 101 ASP A O 1
ATOM 769 N N . ARG A 1 102 ? 14.070 7.473 -22.132 1.00 65.56 102 ARG A N 1
ATOM 770 C CA . ARG A 1 102 ? 13.664 8.880 -22.079 1.00 65.56 102 ARG A CA 1
ATOM 771 C C . ARG A 1 102 ? 12.324 9.074 -21.355 1.00 65.56 102 ARG A C 1
ATOM 773 O O . ARG A 1 102 ? 12.167 10.059 -20.641 1.00 65.56 102 ARG A O 1
ATOM 780 N N . ALA A 1 103 ? 11.401 8.123 -21.499 1.00 65.69 103 ALA A N 1
ATOM 781 C CA . ALA A 1 103 ? 10.093 8.154 -20.852 1.00 65.69 103 ALA A CA 1
ATOM 782 C C . ALA A 1 103 ? 10.202 8.002 -19.325 1.00 65.69 103 ALA A C 1
ATOM 784 O O . ALA A 1 103 ? 9.593 8.780 -18.589 1.00 65.69 103 ALA A O 1
ATOM 785 N N . ALA A 1 104 ? 11.041 7.078 -18.847 1.00 63.81 104 ALA A N 1
ATOM 786 C CA . ALA A 1 104 ? 11.316 6.902 -17.425 1.00 63.81 104 ALA A CA 1
ATOM 787 C C . ALA A 1 104 ? 11.978 8.140 -16.797 1.00 63.81 104 ALA A C 1
ATOM 789 O O . ALA A 1 104 ? 11.647 8.514 -15.670 1.00 63.81 104 ALA A O 1
ATOM 790 N N . LEU A 1 105 ? 12.882 8.807 -17.525 1.00 70.56 105 LEU A N 1
ATOM 791 C CA . LEU A 1 105 ? 13.507 10.060 -17.080 1.00 70.56 105 LEU A CA 1
ATOM 792 C C . LEU A 1 105 ? 12.512 11.221 -16.997 1.00 70.56 105 LEU A C 1
ATOM 794 O O . LEU A 1 105 ? 12.524 11.973 -16.017 1.00 70.56 105 LEU A O 1
ATOM 798 N N . ASP A 1 106 ? 11.641 11.365 -17.996 1.00 70.44 106 ASP A N 1
ATOM 799 C CA . ASP A 1 106 ? 10.623 12.415 -18.010 1.00 70.44 106 ASP A CA 1
ATOM 800 C C . ASP A 1 106 ? 9.597 12.192 -16.873 1.00 70.44 106 ASP A C 1
ATOM 802 O O . ASP A 1 106 ? 9.235 13.144 -16.176 1.00 70.44 106 ASP A O 1
ATOM 806 N N . PHE A 1 107 ? 9.207 10.938 -16.597 1.00 71.06 107 PHE A N 1
ATOM 807 C CA . PHE A 1 107 ? 8.350 10.586 -15.456 1.00 71.06 107 PHE A CA 1
ATOM 808 C C . PHE A 1 107 ? 9.022 10.863 -14.107 1.00 71.06 107 PHE A C 1
ATOM 810 O O . PHE A 1 107 ? 8.417 11.495 -13.238 1.00 71.06 107 PHE A O 1
ATOM 817 N N . LEU A 1 108 ? 10.281 10.442 -13.936 1.00 67.12 108 LEU A N 1
ATOM 818 C CA . LEU A 1 108 ? 11.069 10.716 -12.732 1.00 67.12 108 LEU A CA 1
ATOM 819 C C . LEU A 1 108 ? 11.145 12.226 -12.467 1.00 67.12 108 LEU A C 1
ATOM 821 O O . LEU A 1 108 ? 10.852 12.681 -11.364 1.00 67.12 108 LEU A O 1
ATOM 825 N N . THR A 1 109 ? 11.451 13.014 -13.498 1.00 67.94 109 THR A N 1
ATOM 826 C CA . THR A 1 109 ? 11.530 14.480 -13.411 1.00 67.94 109 THR A CA 1
ATOM 827 C C . THR A 1 109 ? 10.186 15.107 -13.042 1.00 67.94 109 THR A C 1
ATOM 829 O O . THR A 1 109 ? 10.126 15.994 -12.188 1.00 67.94 109 THR A O 1
ATOM 832 N N . ALA A 1 110 ? 9.092 14.650 -13.658 1.00 71.31 110 ALA A N 1
ATOM 833 C CA . ALA A 1 110 ? 7.750 15.132 -13.346 1.00 71.31 110 ALA A CA 1
ATOM 834 C C . ALA A 1 110 ? 7.355 14.804 -11.901 1.00 71.31 110 ALA A C 1
ATOM 836 O O . ALA A 1 110 ? 6.770 15.644 -11.216 1.00 71.31 110 ALA A O 1
ATOM 837 N N . ARG A 1 111 ? 7.709 13.609 -11.411 1.00 68.69 111 ARG A N 1
ATOM 838 C CA . ARG A 1 111 ? 7.377 13.200 -10.048 1.00 68.69 111 ARG A CA 1
ATOM 839 C C . ARG A 1 111 ? 8.215 13.929 -9.004 1.00 68.69 111 ARG A C 1
ATOM 841 O O . ARG A 1 111 ? 7.652 14.372 -8.009 1.00 68.69 111 ARG A O 1
ATOM 848 N N . LEU A 1 112 ? 9.498 14.169 -9.279 1.00 64.56 112 LEU A N 1
ATOM 849 C CA . LEU A 1 112 ? 10.360 15.008 -8.441 1.00 64.56 112 LEU A CA 1
ATOM 850 C C . LEU A 1 112 ? 9.810 16.432 -8.297 1.00 64.56 112 LEU A C 1
ATOM 852 O O . LEU A 1 112 ? 9.738 16.941 -7.182 1.00 64.56 112 LEU A O 1
ATOM 856 N N . ARG A 1 113 ? 9.338 17.044 -9.392 1.00 64.25 113 ARG A N 1
ATOM 857 C CA . ARG A 1 113 ? 8.681 18.367 -9.372 1.00 64.25 113 ARG A CA 1
ATOM 858 C C . ARG A 1 113 ? 7.330 18.381 -8.653 1.00 64.25 113 ARG A C 1
ATOM 860 O O . ARG A 1 113 ? 6.866 19.442 -8.265 1.00 64.25 113 ARG A O 1
ATOM 867 N N . ALA A 1 114 ? 6.670 17.234 -8.522 1.00 62.44 114 ALA A N 1
ATOM 868 C CA . ALA A 1 114 ? 5.404 17.131 -7.800 1.00 62.44 114 ALA A CA 1
ATOM 869 C C . ALA A 1 114 ? 5.610 16.954 -6.286 1.00 62.44 114 ALA A C 1
ATOM 871 O O . ALA A 1 114 ? 4.761 17.384 -5.513 1.00 62.44 114 ALA A O 1
ATOM 872 N N . VAL A 1 115 ? 6.720 16.330 -5.871 1.00 56.34 115 VAL A N 1
ATOM 873 C CA . VAL A 1 115 ? 7.111 16.200 -4.453 1.00 56.34 115 VAL A CA 1
ATOM 874 C C . VAL A 1 115 ? 7.730 17.505 -3.949 1.00 56.34 115 VAL A C 1
ATOM 876 O O . VAL A 1 115 ? 7.379 17.989 -2.877 1.00 56.34 115 VAL A O 1
ATOM 879 N N . THR A 1 116 ? 8.562 18.145 -4.773 1.00 51.47 116 THR A N 1
ATOM 880 C CA . THR A 1 116 ? 8.986 19.536 -4.577 1.00 51.47 116 THR A CA 1
ATOM 881 C C . THR A 1 116 ? 7.935 20.482 -5.160 1.00 51.47 116 THR A C 1
ATOM 883 O O . THR A 1 116 ? 8.129 21.085 -6.212 1.00 51.47 116 THR A O 1
ATOM 886 N N . GLY A 1 117 ? 6.792 20.628 -4.480 1.00 42.53 117 GLY A N 1
ATOM 887 C CA . GLY A 1 117 ? 5.912 21.783 -4.711 1.00 42.53 117 GLY A CA 1
ATOM 888 C C . GLY A 1 117 ? 6.729 23.088 -4.713 1.00 42.53 117 GLY A C 1
ATOM 889 O O . GLY A 1 117 ? 7.817 23.112 -4.130 1.00 42.53 117 GLY A O 1
ATOM 890 N N . PRO A 1 118 ? 6.267 24.153 -5.401 1.00 40.12 118 PRO A N 1
ATOM 891 C CA . PRO A 1 118 ? 7.107 25.285 -5.777 1.00 40.12 118 PRO A CA 1
ATOM 892 C C . PRO A 1 118 ? 7.853 25.791 -4.551 1.00 40.12 118 PRO A C 1
ATOM 894 O O . PRO A 1 118 ? 7.228 26.227 -3.584 1.00 40.12 118 PRO A O 1
ATOM 897 N N . SER A 1 119 ? 9.187 25.726 -4.590 1.00 44.06 119 SER A N 1
ATOM 898 C CA . SER A 1 119 ? 9.985 26.531 -3.682 1.00 44.06 119 SER A CA 1
ATOM 899 C C . SER A 1 119 ? 9.560 27.966 -3.953 1.00 44.06 119 SER A C 1
ATOM 901 O O . SER A 1 119 ? 9.862 28.538 -5.003 1.00 44.06 119 SER A O 1
ATOM 903 N N . ILE A 1 120 ? 8.748 28.508 -3.053 1.00 46.25 120 ILE A N 1
ATOM 904 C CA . ILE A 1 120 ? 8.535 29.936 -2.928 1.00 46.25 120 ILE A CA 1
ATOM 905 C C . ILE A 1 120 ? 9.915 30.506 -2.613 1.00 46.25 120 ILE A C 1
ATOM 907 O O . ILE A 1 120 ? 10.316 30.601 -1.457 1.00 46.25 120 ILE A O 1
ATOM 911 N N . SER A 1 121 ? 10.654 30.858 -3.667 1.00 41.66 121 SER A N 1
ATOM 912 C CA . SER A 1 121 ? 11.689 31.881 -3.604 1.00 41.66 121 SER A CA 1
ATOM 913 C C . SER A 1 121 ? 10.980 33.171 -3.210 1.00 41.66 121 SER A C 1
ATOM 915 O O . SER A 1 121 ? 10.495 33.931 -4.046 1.00 41.66 121 SER A O 1
ATOM 917 N N . GLY A 1 122 ? 10.826 33.342 -1.902 1.00 46.53 122 GLY A N 1
ATOM 918 C CA . GLY A 1 122 ? 10.524 34.608 -1.276 1.00 46.53 122 GLY A CA 1
ATOM 919 C C . GLY A 1 122 ? 11.833 35.335 -1.001 1.00 46.53 122 GLY A C 1
ATOM 920 O O . GLY A 1 122 ? 12.603 34.870 -0.166 1.00 46.53 122 GLY A O 1
ATOM 921 N N . GLN A 1 123 ? 11.961 36.490 -1.665 1.00 36.97 1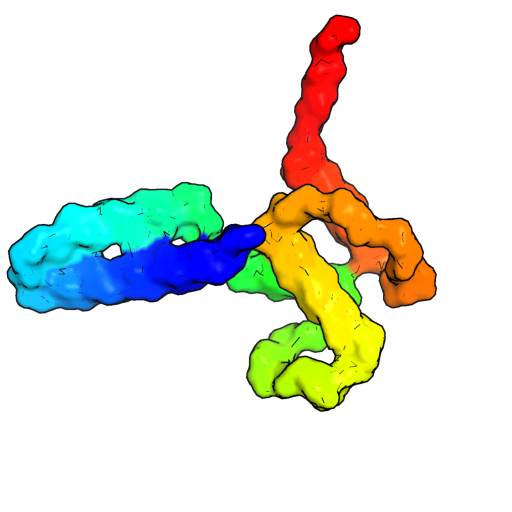23 GLN A N 1
ATOM 922 C CA . GLN A 1 123 ? 12.929 37.583 -1.481 1.00 36.97 123 GLN A CA 1
ATOM 923 C C . GLN A 1 123 ? 14.337 37.381 -2.052 1.00 36.97 123 GLN A C 1
ATOM 925 O O . GLN A 1 123 ? 15.074 36.488 -1.587 1.00 36.97 123 GLN A O 1
#

Organism: NCBI:txid2213200

InterPro domains:
  IPR003439 ABC transporter-like, ATP-binding domain [PF00005] (37-98)
  IPR027417 P-loop containing nucleoside triphosphate hydrolase [G3D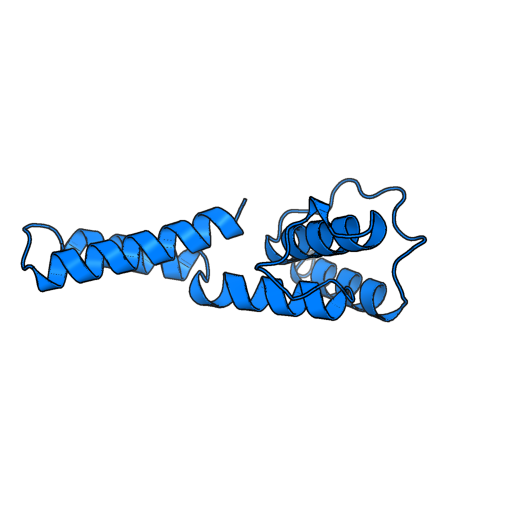SA:3.40.50.300] (1-121)
  IPR027417 P-loop containing nucleoside triphosphate hydrolase [SSF52540] (39-115)
  IPR051309 ABC transporter ABCF subfamily ATPase [PTHR42855] (8-117)

Secondary structure (DSSP, 8-state):
-HHHHHHHHHHHHHHHHHHHHTT-TTHHHHHHHHHHHHHHTTGGGHHHHHHHHHHHTT----SSS-GGGS-HHHHHHHHHHHHHHHT-------S-GGG--HHHHHHHHHHHHHHS-------

Sequence (123 aa):
MHLAAARAAVRRLDEATAALADGRPGADQDYSDALDLAQLLDAWDADRRVDIALDALGAVTDRDRPLSTLSVGQRYRVRLAVLLAAGDDFLLLDEPTNHLDRAALDFLTARLRAVTGPSISGQ